Protein AF-A0A2S6NFL9-F1 (afdb_monomer_lite)

Secondary structure (DSSP, 8-state):
--TTSHHHHHHHHHHHHHHHHTTS---HHHHHHHHHHHHHHHHHHHHHHHHHTTPPPPTTHHHHHHHHHHHHHHHHHHTT----GGG--PPPHHHHHHHHHHHHT--

Sequence (107 aa):
MDKRTRTGRVYRTIKTDLIAHCGGSPSVAKRVLIENVSLLETRVHLVSERILSGEDLAAGEGEKLISWMNAILSHLRALGLEPTLKDITTPNLADIIAASARKDAAE

Structure (mmCIF, N/CA/C/O backbone):
data_AF-A0A2S6NFL9-F1
#
_entry.id   AF-A0A2S6NFL9-F1
#
loop_
_atom_site.group_PDB
_atom_site.id
_atom_site.type_symbol
_atom_site.label_atom_id
_atom_site.label_alt_id
_atom_site.label_comp_id
_atom_site.label_asym_id
_atom_site.label_entity_id
_atom_site.label_seq_id
_atom_site.pdbx_PDB_ins_code
_atom_site.Cartn_x
_atom_site.Cartn_y
_atom_site.Cartn_z
_atom_sit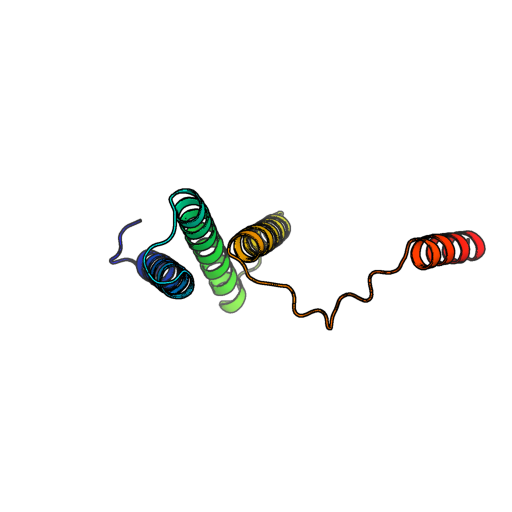e.occupancy
_atom_site.B_iso_or_equiv
_atom_site.auth_seq_id
_atom_site.auth_comp_id
_atom_site.auth_asym_id
_atom_site.auth_atom_id
_atom_site.pdbx_PDB_model_num
ATOM 1 N N . MET A 1 1 ? -4.562 3.304 14.778 1.00 58.38 1 MET A N 1
ATOM 2 C CA . MET A 1 1 ? -5.217 4.423 14.064 1.00 58.38 1 MET A CA 1
ATOM 3 C C . MET A 1 1 ? -6.640 4.565 14.574 1.00 58.38 1 MET A C 1
ATOM 5 O O . MET A 1 1 ? -7.355 3.568 14.605 1.00 58.38 1 MET A O 1
ATOM 9 N N . ASP A 1 2 ? -7.042 5.761 15.003 1.00 63.19 2 ASP A N 1
ATOM 10 C CA . ASP A 1 2 ? -8.428 6.029 15.398 1.00 63.19 2 ASP A CA 1
ATOM 11 C C . ASP A 1 2 ? -9.342 6.018 14.159 1.00 63.19 2 ASP A C 1
ATOM 13 O O . ASP A 1 2 ? -9.160 6.804 13.227 1.00 63.19 2 ASP A O 1
ATOM 17 N N . LYS A 1 3 ? -10.340 5.127 14.162 1.00 58.75 3 LYS A N 1
ATOM 18 C CA . LYS A 1 3 ? -11.301 4.896 13.068 1.00 58.75 3 LYS A CA 1
ATOM 19 C C . LYS A 1 3 ? -12.263 6.071 12.845 1.00 58.75 3 LYS A C 1
ATOM 21 O O . LYS A 1 3 ? -12.984 6.080 11.849 1.00 58.75 3 LYS A O 1
ATOM 26 N N . ARG A 1 4 ? -12.298 7.047 13.759 1.00 67.44 4 ARG A N 1
ATOM 27 C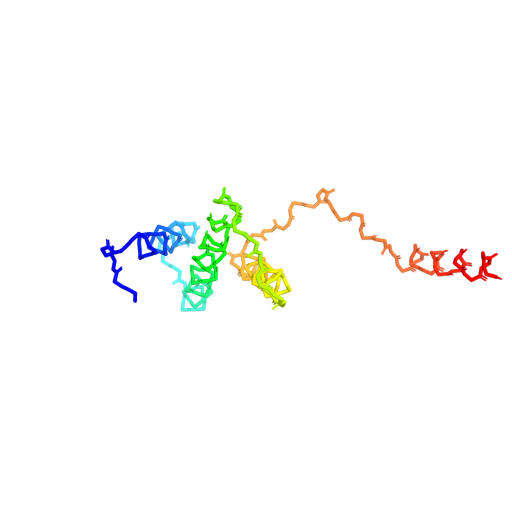 CA . ARG A 1 4 ? -13.114 8.268 13.652 1.00 67.44 4 ARG A CA 1
ATOM 28 C C . ARG A 1 4 ? -12.440 9.351 12.813 1.00 67.44 4 ARG A C 1
ATOM 30 O O . ARG A 1 4 ? -13.124 10.216 12.264 1.00 67.44 4 ARG A O 1
ATOM 37 N N . THR A 1 5 ? -11.117 9.292 12.684 1.00 82.25 5 THR A N 1
ATOM 38 C CA . THR A 1 5 ? -10.351 10.238 11.866 1.00 82.25 5 THR A CA 1
ATOM 39 C C . THR A 1 5 ? -10.517 9.925 10.380 1.00 82.25 5 THR A C 1
ATOM 41 O O . THR A 1 5 ? -10.770 8.782 9.992 1.00 82.25 5 THR A O 1
ATOM 44 N N . ARG A 1 6 ? -10.375 10.942 9.524 1.00 79.50 6 ARG A N 1
ATOM 45 C CA . ARG A 1 6 ? -10.468 10.794 8.062 1.00 79.50 6 ARG A CA 1
ATOM 46 C C . ARG A 1 6 ? -9.472 9.754 7.537 1.00 79.50 6 ARG A C 1
ATOM 48 O O . ARG A 1 6 ? -9.858 8.851 6.804 1.00 79.50 6 ARG A O 1
ATOM 55 N N . THR A 1 7 ? -8.245 9.799 8.041 1.00 85.56 7 THR A N 1
ATOM 56 C CA . THR A 1 7 ? -7.176 8.832 7.768 1.00 85.56 7 THR A CA 1
ATOM 57 C C . THR A 1 7 ? -7.536 7.415 8.225 1.00 85.56 7 THR A C 1
ATOM 59 O O . THR A 1 7 ? -7.315 6.447 7.503 1.00 85.56 7 THR A O 1
ATOM 62 N N . GLY A 1 8 ? -8.158 7.276 9.402 1.00 88.31 8 GLY A N 1
ATOM 63 C CA . GLY A 1 8 ? -8.644 5.987 9.892 1.00 88.31 8 GLY A CA 1
ATOM 64 C C . GLY A 1 8 ? -9.768 5.392 9.040 1.00 88.31 8 GLY A C 1
ATOM 65 O O . GLY A 1 8 ? -9.856 4.167 8.929 1.00 88.31 8 GLY A O 1
ATOM 66 N N . ARG A 1 9 ? -10.601 6.235 8.410 1.00 90.31 9 ARG A N 1
ATOM 67 C CA . ARG A 1 9 ? -11.615 5.790 7.442 1.00 90.31 9 ARG A CA 1
ATOM 68 C C . ARG A 1 9 ? -10.976 5.253 6.167 1.00 90.31 9 ARG A C 1
ATOM 70 O O . ARG A 1 9 ? -11.318 4.143 5.786 1.00 90.31 9 ARG A O 1
ATOM 77 N N . VAL A 1 10 ? -10.027 5.983 5.575 1.00 91.50 10 VAL A N 1
ATOM 78 C CA . VAL A 1 10 ? -9.300 5.558 4.361 1.00 91.50 10 VAL A CA 1
ATOM 79 C C . VAL A 1 10 ? -8.647 4.196 4.572 1.00 91.50 10 VAL A C 1
ATOM 81 O O . VAL A 1 10 ? -8.953 3.244 3.857 1.00 91.50 10 VAL A O 1
ATOM 84 N N . TYR A 1 11 ? -7.855 4.068 5.639 1.00 95.25 11 TYR A N 1
ATOM 85 C CA . TYR A 1 11 ? -7.224 2.806 6.014 1.00 95.25 11 TYR A CA 1
ATOM 86 C C . TYR A 1 11 ? -8.247 1.665 6.175 1.00 95.25 11 TYR A C 1
ATOM 88 O O . TYR A 1 11 ? -8.040 0.557 5.679 1.00 95.25 11 TYR A O 1
ATOM 96 N N . ARG A 1 12 ? -9.372 1.919 6.864 1.00 95.19 12 ARG A N 1
ATOM 97 C CA . ARG A 1 12 ? -10.414 0.905 7.086 1.00 95.19 12 ARG A CA 1
ATOM 98 C C . ARG A 1 12 ? -11.071 0.472 5.779 1.00 95.19 12 ARG A C 1
ATOM 100 O O . ARG A 1 12 ? -11.330 -0.721 5.631 1.00 95.19 12 ARG A O 1
ATOM 107 N N . THR A 1 13 ? -11.377 1.415 4.893 1.00 94.94 13 THR A N 1
ATOM 108 C CA . THR A 1 13 ? -11.999 1.138 3.595 1.00 94.94 13 THR A CA 1
ATOM 109 C C . THR A 1 13 ? -11.092 0.233 2.773 1.00 94.94 13 THR A C 1
ATOM 111 O O . THR A 1 13 ? -11.482 -0.896 2.499 1.00 94.94 13 THR A O 1
ATOM 114 N N . ILE A 1 14 ? -9.836 0.638 2.551 1.00 95.19 14 ILE A N 1
ATOM 115 C CA . ILE A 1 14 ? -8.854 -0.150 1.787 1.00 95.19 14 ILE A CA 1
ATOM 116 C C . ILE A 1 14 ? -8.710 -1.561 2.365 1.00 95.19 14 ILE A C 1
ATOM 118 O O . ILE A 1 14 ? -8.788 -2.555 1.645 1.00 95.19 14 ILE A O 1
ATOM 122 N N . LYS A 1 15 ? -8.564 -1.668 3.690 1.00 96.62 15 LYS A N 1
ATOM 123 C CA . LYS A 1 15 ? -8.446 -2.964 4.362 1.00 96.62 15 LYS A CA 1
ATOM 124 C C . LYS A 1 15 ? -9.672 -3.849 4.143 1.00 96.62 15 LYS A C 1
ATOM 126 O O . LYS A 1 15 ? -9.526 -5.049 3.924 1.00 96.62 15 LYS A O 1
ATOM 131 N N . THR A 1 16 ? -10.869 -3.276 4.240 1.00 96.56 16 THR A N 1
ATOM 132 C CA . THR A 1 16 ? -12.129 -4.011 4.060 1.00 96.56 16 THR A CA 1
ATOM 133 C C . THR A 1 16 ? -12.260 -4.504 2.623 1.00 96.56 16 THR A C 1
ATOM 135 O O . THR A 1 16 ? -12.565 -5.676 2.412 1.00 96.56 16 THR A O 1
ATOM 138 N N . ASP A 1 17 ? -11.941 -3.649 1.655 1.00 95.56 17 ASP A N 1
ATOM 139 C CA . ASP A 1 17 ? -12.042 -3.960 0.231 1.00 95.56 17 ASP A CA 1
ATOM 140 C C . ASP A 1 17 ? -11.046 -5.051 -0.176 1.00 95.56 17 ASP A C 1
ATOM 142 O O . ASP A 1 17 ? -11.406 -5.995 -0.877 1.00 95.56 17 ASP A O 1
ATOM 146 N N . LEU A 1 18 ? -9.815 -5.007 0.341 1.00 95.50 18 LEU A N 1
ATOM 147 C CA . LEU A 1 18 ? -8.817 -6.048 0.084 1.00 95.50 18 LEU A CA 1
ATOM 148 C C . LEU A 1 18 ? -9.171 -7.390 0.747 1.00 95.50 18 LEU A C 1
ATOM 150 O O . LEU A 1 18 ? -8.913 -8.450 0.172 1.00 95.50 18 LEU A O 1
ATOM 154 N N . ILE A 1 19 ? -9.782 -7.373 1.938 1.00 96.50 19 ILE A N 1
ATOM 155 C CA . ILE A 1 19 ? -10.316 -8.591 2.569 1.00 96.50 19 ILE A CA 1
ATOM 156 C C . ILE A 1 19 ? -11.431 -9.181 1.703 1.00 96.50 19 ILE A C 1
ATOM 158 O O . ILE A 1 19 ? -11.431 -10.390 1.466 1.00 96.50 19 ILE A O 1
ATOM 162 N N . ALA A 1 20 ? -12.350 -8.343 1.213 1.00 95.31 20 ALA A N 1
ATOM 163 C CA . ALA A 1 20 ? -13.434 -8.766 0.333 1.00 95.31 20 ALA A CA 1
ATOM 164 C C . ALA A 1 20 ? -12.895 -9.344 -0.985 1.00 95.31 20 ALA A C 1
ATOM 166 O O . ALA A 1 20 ? -13.304 -10.434 -1.380 1.00 95.31 20 ALA A O 1
ATOM 167 N N . HIS A 1 21 ? -11.908 -8.686 -1.600 1.00 91.12 21 HIS A N 1
ATOM 168 C CA . HIS A 1 21 ? -11.209 -9.177 -2.789 1.00 91.12 21 HIS A CA 1
ATOM 169 C C . HIS A 1 21 ? -10.573 -10.559 -2.564 1.00 91.12 21 HIS A C 1
ATOM 171 O O . HIS A 1 21 ? -10.646 -11.431 -3.424 1.00 91.12 21 HIS A O 1
ATOM 177 N N . CYS A 1 22 ? -10.022 -10.806 -1.373 1.00 92.44 22 CYS A N 1
ATOM 178 C CA . CYS A 1 22 ? -9.461 -12.105 -0.995 1.00 92.44 22 CYS A CA 1
ATOM 179 C C . CYS A 1 22 ? -10.513 -13.171 -0.618 1.00 92.44 22 CYS A C 1
ATOM 181 O O . CYS A 1 22 ? -10.139 -14.212 -0.073 1.00 92.44 22 CYS A O 1
ATOM 183 N N . GLY A 1 23 ? -11.806 -12.925 -0.852 1.00 92.56 23 GLY A N 1
ATOM 184 C CA . GLY A 1 23 ? -12.895 -13.855 -0.535 1.00 92.56 23 GLY A CA 1
ATOM 185 C C . GLY A 1 23 ? -13.370 -13.809 0.922 1.00 92.56 23 GLY A C 1
ATOM 186 O O . GLY A 1 23 ? -13.960 -14.768 1.409 1.00 92.56 23 GLY A O 1
ATOM 187 N N . GLY A 1 24 ? -13.081 -12.733 1.661 1.00 94.00 24 GLY A N 1
ATOM 188 C CA . GLY A 1 24 ? -13.583 -12.499 3.022 1.00 94.00 24 GLY A CA 1
ATOM 189 C C . GLY A 1 24 ? -12.842 -13.237 4.145 1.00 94.00 24 GLY A C 1
ATOM 190 O O . GLY A 1 24 ? -12.871 -12.784 5.287 1.00 94.00 24 GLY A O 1
ATOM 191 N N . SER A 1 25 ? -12.120 -14.320 3.838 1.00 94.88 25 SER A N 1
ATOM 192 C CA . SER A 1 25 ? -11.331 -15.097 4.809 1.00 94.88 25 SER A CA 1
ATOM 193 C C . SER A 1 25 ? -9.872 -15.282 4.358 1.00 94.88 25 SER A C 1
ATOM 195 O O . SER A 1 25 ? -9.434 -16.393 4.048 1.00 94.88 25 SER A O 1
ATOM 197 N N . PRO A 1 26 ? -9.078 -14.195 4.277 1.00 95.38 26 PRO A N 1
ATOM 198 C CA . PRO A 1 26 ? -7.672 -14.285 3.891 1.00 95.38 26 PRO A CA 1
ATOM 199 C C . PRO A 1 26 ? -6.864 -15.097 4.909 1.00 95.38 26 PRO A C 1
ATOM 201 O O . PRO A 1 26 ? -7.065 -14.968 6.119 1.00 95.38 26 PRO A O 1
ATOM 204 N N . SER A 1 27 ? -5.887 -15.873 4.427 1.00 96.50 27 SER A N 1
ATOM 205 C CA . SER A 1 27 ? -4.899 -16.553 5.276 1.00 96.50 27 SER A CA 1
ATOM 206 C C . SER A 1 27 ? -4.093 -15.557 6.123 1.00 96.50 27 SER A C 1
ATOM 208 O O . SER A 1 27 ? -4.086 -14.355 5.855 1.00 96.50 27 SER A O 1
ATOM 210 N N . VAL A 1 28 ? -3.373 -16.044 7.141 1.00 96.88 28 VAL A N 1
ATOM 211 C CA . VAL A 1 28 ? -2.514 -15.192 7.990 1.00 96.88 28 VAL A CA 1
ATOM 212 C C . VAL A 1 28 ? -1.535 -14.368 7.146 1.00 96.88 28 VAL A C 1
ATOM 214 O O . VAL A 1 28 ? -1.440 -13.160 7.342 1.00 96.88 28 VAL A O 1
ATOM 217 N N . ALA A 1 29 ? -0.879 -14.991 6.163 1.00 95.75 29 ALA A N 1
ATOM 218 C CA . ALA A 1 29 ? 0.048 -14.304 5.266 1.00 95.75 29 ALA A C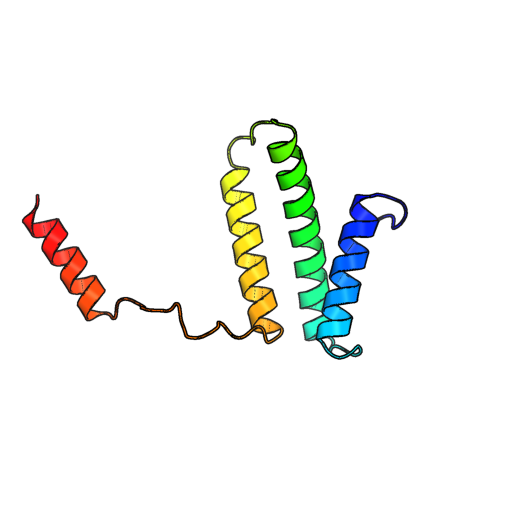A 1
ATOM 219 C C . ALA A 1 29 ? -0.649 -13.197 4.457 1.00 95.75 29 ALA A C 1
ATOM 221 O O . ALA A 1 29 ? -0.180 -12.061 4.427 1.00 95.75 29 ALA A O 1
ATOM 222 N N . LYS A 1 30 ? -1.824 -13.488 3.880 1.00 96.00 30 LYS A N 1
ATOM 223 C CA . LYS A 1 30 ? -2.614 -12.485 3.150 1.00 96.00 30 LYS A CA 1
ATOM 224 C C . LYS A 1 30 ? -3.045 -11.332 4.058 1.00 96.00 30 LYS A C 1
ATOM 226 O O . LYS A 1 30 ? -2.997 -10.186 3.637 1.00 96.00 30 LYS A O 1
ATOM 231 N N . ARG A 1 31 ? -3.395 -11.597 5.321 1.00 97.31 31 ARG A N 1
ATOM 232 C CA . ARG A 1 31 ? -3.737 -10.541 6.290 1.00 97.31 31 ARG A CA 1
ATOM 233 C C . ARG A 1 31 ? -2.575 -9.590 6.567 1.00 97.31 31 ARG A C 1
ATOM 235 O O . ARG A 1 31 ? -2.816 -8.393 6.672 1.00 97.31 31 ARG A O 1
ATOM 242 N N . VAL A 1 32 ? -1.346 -10.099 6.653 1.00 97.31 32 VAL A N 1
ATOM 243 C CA . VAL A 1 32 ? -0.146 -9.258 6.811 1.00 97.31 32 VAL A CA 1
ATOM 244 C C . VAL A 1 32 ? 0.061 -8.372 5.582 1.00 97.31 32 VAL A C 1
ATOM 246 O O . VAL A 1 32 ? 0.287 -7.174 5.722 1.00 97.31 32 VAL A O 1
ATOM 249 N N . LEU A 1 33 ? -0.084 -8.928 4.377 1.00 97.19 33 LEU A N 1
ATOM 250 C CA . LEU A 1 33 ? 0.021 -8.149 3.139 1.00 97.19 33 LEU A CA 1
ATOM 251 C C . LEU A 1 33 ? -1.056 -7.059 3.060 1.00 97.19 33 LEU A C 1
ATOM 253 O O . LEU A 1 33 ? -0.739 -5.905 2.784 1.00 97.19 33 LEU A O 1
ATOM 257 N N . ILE A 1 34 ? -2.309 -7.399 3.371 1.00 97.62 34 ILE A N 1
ATOM 258 C CA . ILE A 1 34 ? -3.429 -6.450 3.409 1.00 97.62 34 ILE A CA 1
ATOM 259 C C . ILE A 1 34 ? -3.151 -5.312 4.396 1.00 97.62 34 ILE A C 1
ATOM 261 O O . ILE A 1 34 ? -3.392 -4.149 4.075 1.00 97.62 34 ILE A O 1
ATOM 265 N N . GLU A 1 35 ? -2.640 -5.629 5.586 1.00 97.50 35 GLU A N 1
ATOM 266 C CA . GLU A 1 35 ? -2.278 -4.638 6.601 1.00 97.50 35 GLU A CA 1
ATOM 267 C C . GLU A 1 35 ? -1.234 -3.647 6.071 1.00 97.50 35 GLU A C 1
ATOM 269 O O . GLU A 1 35 ? -1.426 -2.431 6.151 1.00 97.50 35 GLU A O 1
ATOM 274 N N . ASN A 1 36 ? -0.166 -4.175 5.469 1.00 96.81 36 ASN A N 1
ATOM 275 C CA . ASN A 1 36 ? 0.928 -3.378 4.925 1.00 96.81 36 ASN A CA 1
ATOM 276 C C . ASN A 1 36 ? 0.463 -2.484 3.771 1.00 96.81 36 ASN A C 1
ATOM 278 O O . ASN A 1 36 ? 0.778 -1.294 3.763 1.00 96.81 36 ASN A O 1
ATOM 282 N N . VAL A 1 37 ? -0.314 -3.029 2.828 1.00 97.38 37 VAL A N 1
ATOM 283 C CA . VAL A 1 37 ? -0.885 -2.258 1.711 1.00 97.38 37 VAL A CA 1
ATOM 284 C C . VAL A 1 37 ? -1.785 -1.150 2.238 1.00 97.38 37 VAL A C 1
ATOM 286 O O . VAL A 1 37 ? -1.611 0.000 1.856 1.00 97.38 37 VAL A O 1
ATOM 289 N N . SER A 1 38 ? -2.686 -1.463 3.172 1.00 97.06 38 SER A N 1
ATOM 290 C CA . SER A 1 38 ? -3.623 -0.479 3.731 1.00 97.06 38 SER A CA 1
ATOM 291 C C . SER A 1 38 ? -2.894 0.681 4.411 1.00 97.06 38 SER A C 1
ATOM 293 O O . SER A 1 38 ? -3.296 1.838 4.275 1.00 97.06 38 SER A O 1
ATOM 295 N N . LEU A 1 39 ? -1.803 0.397 5.131 1.00 96.12 39 LEU A N 1
ATOM 296 C CA . LEU A 1 39 ? -0.990 1.426 5.777 1.00 96.12 39 LEU A CA 1
ATOM 297 C C . LEU A 1 39 ? -0.229 2.288 4.761 1.00 96.12 39 LEU A C 1
ATOM 299 O O . LEU A 1 39 ? -0.188 3.509 4.915 1.00 96.12 39 LEU A O 1
ATOM 303 N N . LEU A 1 40 ? 0.381 1.669 3.747 1.00 96.81 40 LEU A N 1
ATOM 304 C CA . LEU A 1 40 ? 1.138 2.378 2.714 1.00 96.81 40 LEU A CA 1
ATOM 305 C C . LEU A 1 40 ? 0.224 3.252 1.853 1.00 96.81 40 LEU A C 1
ATOM 307 O O . LEU A 1 40 ? 0.510 4.434 1.699 1.00 96.81 40 LEU A O 1
ATOM 311 N N . GLU A 1 41 ? -0.904 2.721 1.387 1.00 96.38 41 GLU A N 1
ATOM 312 C CA . GLU A 1 41 ? -1.892 3.477 0.608 1.00 96.38 41 GLU A CA 1
ATOM 313 C C . GLU A 1 41 ? -2.449 4.664 1.390 1.00 96.38 41 GLU A C 1
ATOM 315 O O . GLU A 1 41 ? -2.596 5.763 0.867 1.00 96.38 41 GLU A O 1
ATOM 320 N N . THR A 1 42 ? -2.670 4.498 2.695 1.00 95.38 42 THR A N 1
ATOM 321 C CA . THR A 1 42 ? -3.094 5.623 3.534 1.00 95.38 42 THR A CA 1
ATOM 322 C C . THR A 1 42 ? -2.042 6.735 3.576 1.00 95.38 42 THR A C 1
ATOM 324 O O . THR A 1 42 ? -2.400 7.909 3.601 1.00 95.38 42 THR A O 1
ATOM 327 N N . ARG A 1 43 ? -0.744 6.401 3.569 1.00 94.56 43 ARG A N 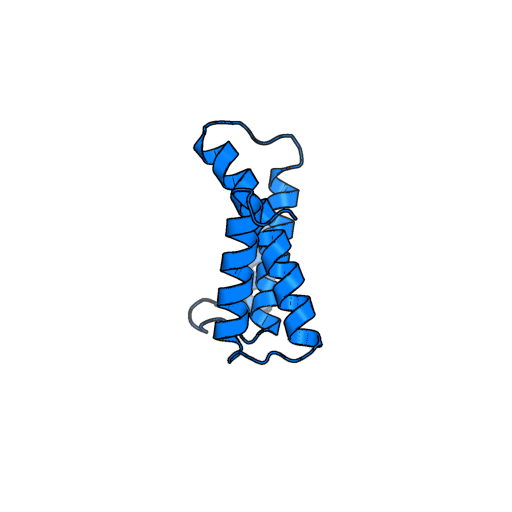1
ATOM 328 C CA . ARG A 1 43 ? 0.332 7.405 3.496 1.00 94.56 43 ARG A CA 1
ATOM 329 C C . ARG A 1 43 ? 0.389 8.070 2.126 1.00 94.56 43 ARG A C 1
ATOM 331 O O . ARG A 1 43 ? 0.495 9.290 2.078 1.00 94.56 43 ARG A O 1
ATOM 338 N N . VAL A 1 44 ? 0.284 7.288 1.050 1.00 95.62 44 VAL A N 1
ATOM 339 C CA . VAL A 1 44 ? 0.210 7.801 -0.327 1.00 95.62 44 VAL A CA 1
ATOM 340 C C . VAL A 1 44 ? -0.936 8.799 -0.439 1.00 95.62 44 VAL A C 1
ATOM 342 O O . VAL A 1 44 ? -0.706 9.929 -0.845 1.00 95.62 44 VAL A O 1
ATOM 345 N N . HIS A 1 45 ? -2.128 8.435 0.037 1.00 93.81 45 HIS A N 1
ATOM 346 C CA . HIS A 1 45 ? -3.303 9.300 0.026 1.00 93.81 45 HIS A CA 1
ATOM 347 C C . HIS A 1 45 ? -3.059 10.649 0.718 1.00 93.81 45 HIS A C 1
ATOM 349 O O . HIS A 1 45 ? -3.391 11.687 0.157 1.00 93.81 45 HIS A O 1
ATOM 355 N N . LEU A 1 46 ? -2.429 10.659 1.897 1.00 92.31 46 LEU A N 1
ATOM 356 C CA . LEU A 1 46 ? -2.112 11.907 2.605 1.00 92.31 46 LEU A CA 1
ATOM 357 C C . LEU A 1 46 ? -1.119 12.790 1.838 1.00 92.31 46 LEU A C 1
ATOM 359 O O . LEU A 1 46 ? -1.264 14.009 1.830 1.00 92.31 4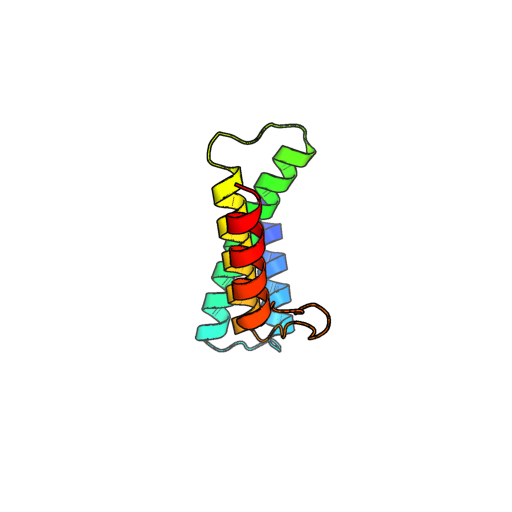6 LEU A O 1
ATOM 363 N N . VAL A 1 47 ? -0.112 12.188 1.201 1.00 94.12 47 VAL A N 1
ATOM 364 C CA . VAL A 1 47 ? 0.850 12.931 0.374 1.00 94.12 47 VAL A CA 1
ATOM 365 C C . VAL A 1 47 ? 0.165 13.470 -0.881 1.00 94.12 47 VAL A C 1
ATOM 367 O O . VAL A 1 47 ? 0.332 14.639 -1.212 1.00 94.12 47 VAL A O 1
ATOM 370 N N . SER A 1 48 ? -0.661 12.659 -1.543 1.00 92.25 48 SER A N 1
ATOM 371 C CA . SER A 1 48 ? -1.436 13.078 -2.712 1.00 92.25 48 SER A CA 1
ATOM 372 C C . SER A 1 48 ? -2.349 14.260 -2.403 1.00 92.25 48 SER A C 1
ATOM 374 O O . SER A 1 48 ? -2.470 15.159 -3.224 1.00 92.25 48 SER A O 1
ATOM 376 N N . GLU A 1 49 ? -2.961 14.303 -1.222 1.00 93.00 49 GLU A N 1
ATOM 377 C CA . GLU A 1 49 ? -3.801 15.434 -0.817 1.00 93.00 49 GLU A CA 1
ATOM 378 C C . GLU A 1 49 ? -3.034 16.734 -0.671 1.00 93.00 49 GLU A C 1
ATOM 380 O O . GLU A 1 49 ? -3.519 17.763 -1.129 1.00 93.00 49 GLU A O 1
ATOM 385 N N . ARG A 1 50 ? -1.835 16.674 -0.089 1.00 93.88 50 ARG A N 1
ATOM 386 C CA . ARG A 1 50 ? -0.949 17.835 0.024 1.00 93.88 50 ARG A CA 1
ATOM 387 C C . ARG A 1 50 ? -0.522 18.344 -1.352 1.00 93.88 50 ARG A C 1
ATOM 389 O O . ARG A 1 50 ? -0.619 19.536 -1.627 1.00 93.88 50 ARG A O 1
ATOM 396 N N . ILE A 1 51 ? -0.144 17.433 -2.253 1.00 93.94 51 ILE A N 1
ATOM 397 C CA . ILE A 1 51 ? 0.182 17.782 -3.645 1.00 93.94 51 ILE A CA 1
ATOM 398 C C . ILE A 1 51 ? -1.021 18.458 -4.321 1.00 93.94 51 ILE A C 1
ATOM 400 O O . ILE A 1 51 ? -0.880 19.496 -4.961 1.00 93.94 51 ILE A O 1
ATOM 404 N N . LEU A 1 52 ? -2.224 17.897 -4.161 1.00 94.25 52 LEU A N 1
ATOM 405 C CA . LEU A 1 52 ? -3.451 18.437 -4.754 1.00 94.25 52 LEU A CA 1
ATOM 406 C C . LEU A 1 52 ? -3.878 19.779 -4.142 1.00 94.25 52 LEU A C 1
ATOM 408 O O . LEU A 1 52 ? -4.528 20.566 -4.828 1.00 94.25 52 LEU A O 1
ATOM 412 N N . SER A 1 53 ? -3.514 20.066 -2.889 1.00 95.62 53 SER A N 1
ATOM 413 C CA . SER A 1 53 ? -3.706 21.386 -2.280 1.00 95.62 53 SER A CA 1
ATOM 414 C C . SER A 1 53 ? -2.647 22.412 -2.696 1.00 95.62 53 SER A C 1
ATOM 416 O O . SER A 1 53 ? -2.707 23.551 -2.239 1.00 95.62 53 SER A O 1
ATOM 418 N N . GLY A 1 54 ? -1.701 22.034 -3.564 1.00 94.12 54 GLY A N 1
ATOM 419 C CA . GLY A 1 54 ? -0.636 22.906 -4.055 1.00 94.12 54 GLY A CA 1
ATOM 420 C C . GLY A 1 54 ? 0.552 23.034 -3.102 1.00 94.12 54 GLY A C 1
ATOM 421 O O . GLY A 1 54 ? 1.336 23.966 -3.249 1.00 94.12 54 GLY A O 1
ATOM 422 N N . GLU A 1 55 ? 0.685 22.139 -2.117 1.00 94.69 55 GLU A N 1
ATOM 423 C CA . GLU A 1 55 ? 1.898 22.071 -1.304 1.00 94.69 55 GLU A CA 1
ATOM 424 C C . GLU A 1 55 ? 3.012 21.357 -2.073 1.00 94.69 55 GLU A C 1
ATOM 426 O O . GLU A 1 55 ? 2.820 20.257 -2.599 1.00 94.69 55 GLU A O 1
ATOM 431 N N . ASP A 1 56 ? 4.203 21.953 -2.065 1.00 93.06 56 ASP A N 1
ATOM 432 C CA . ASP A 1 56 ? 5.400 21.304 -2.582 1.00 93.06 56 ASP A CA 1
ATOM 433 C C . ASP A 1 56 ? 5.835 20.140 -1.682 1.00 93.06 56 ASP A C 1
ATOM 435 O O . ASP A 1 56 ? 5.722 20.167 -0.449 1.00 93.06 56 ASP A O 1
ATOM 439 N N . LEU A 1 57 ? 6.382 19.106 -2.318 1.00 92.50 57 LEU A N 1
ATOM 440 C CA . LEU A 1 57 ? 6.998 17.991 -1.613 1.00 92.50 57 LEU A CA 1
ATOM 441 C C . LEU A 1 57 ? 8.315 18.422 -0.972 1.00 92.50 57 LEU A C 1
ATOM 443 O O . LEU A 1 57 ? 9.126 19.129 -1.574 1.00 92.50 57 LEU A O 1
ATOM 447 N N . ALA A 1 58 ? 8.566 17.931 0.240 1.00 91.19 58 ALA A N 1
ATOM 448 C CA . ALA A 1 58 ? 9.865 18.117 0.866 1.00 91.19 58 ALA A CA 1
ATOM 449 C C . ALA A 1 58 ? 10.954 17.330 0.112 1.00 91.19 58 ALA A C 1
ATOM 451 O O . ALA A 1 58 ? 10.690 16.319 -0.547 1.00 91.19 58 ALA A O 1
ATOM 452 N N . ALA A 1 59 ? 12.211 17.750 0.263 1.00 91.38 59 ALA A N 1
ATOM 453 C CA . ALA A 1 59 ? 13.348 17.014 -0.287 1.00 91.38 59 ALA A CA 1
ATOM 454 C C . ALA A 1 59 ? 13.351 15.552 0.207 1.00 91.38 59 ALA A C 1
ATOM 456 O O . ALA A 1 59 ? 13.216 15.284 1.405 1.00 91.38 59 ALA A O 1
ATOM 457 N N . GLY A 1 60 ? 13.496 14.592 -0.710 1.00 89.44 60 GLY A N 1
ATOM 458 C CA . GLY A 1 60 ? 13.474 13.166 -0.376 1.00 89.44 60 GLY A CA 1
ATOM 459 C C . GLY A 1 60 ? 12.072 12.560 -0.214 1.00 89.44 60 GLY A C 1
ATOM 460 O O . GLY A 1 60 ? 11.949 11.366 0.069 1.00 89.44 60 GLY A O 1
ATOM 461 N N . GLU A 1 61 ? 11.000 13.357 -0.289 1.00 91.56 61 GLU A N 1
ATOM 462 C CA . GLU A 1 61 ? 9.625 12.869 -0.128 1.00 91.56 61 GLU A CA 1
ATOM 463 C C . GLU A 1 61 ? 9.112 12.179 -1.398 1.00 91.56 61 GLU A C 1
ATOM 465 O O . GLU A 1 61 ? 8.431 11.156 -1.301 1.00 91.56 61 GLU A O 1
ATOM 470 N N . GLY A 1 62 ? 9.516 12.658 -2.579 1.00 92.50 62 GLY A N 1
ATOM 471 C CA . GLY A 1 62 ? 9.193 12.025 -3.860 1.00 92.50 62 GLY A CA 1
ATOM 472 C C . GLY A 1 62 ? 9.757 10.605 -3.973 1.00 92.50 62 GLY A C 1
ATOM 473 O O . GLY A 1 62 ? 9.044 9.673 -4.338 1.00 92.50 62 GLY A O 1
ATOM 474 N N . GLU A 1 63 ? 11.008 10.395 -3.568 1.00 93.56 63 GLU A N 1
ATOM 475 C CA . GLU A 1 63 ? 11.659 9.082 -3.575 1.00 93.56 63 GLU A CA 1
ATOM 476 C C . GLU A 1 63 ? 10.984 8.112 -2.598 1.00 93.56 63 GLU A C 1
ATOM 478 O O . GLU A 1 63 ? 10.799 6.931 -2.907 1.00 93.56 63 GLU A O 1
ATOM 483 N N . LYS A 1 64 ? 10.561 8.607 -1.425 1.00 94.56 64 LYS A N 1
ATOM 484 C CA . LYS A 1 64 ? 9.781 7.817 -0.459 1.00 94.56 64 LYS A CA 1
ATOM 485 C C . LYS A 1 64 ? 8.426 7.423 -1.033 1.00 94.56 64 LYS A C 1
ATOM 487 O O . LYS A 1 64 ? 8.042 6.262 -0.901 1.00 94.56 64 LYS A O 1
ATOM 492 N N . LEU A 1 65 ? 7.734 8.356 -1.686 1.00 95.19 65 LEU A N 1
ATOM 493 C CA . LEU A 1 65 ? 6.448 8.104 -2.328 1.00 95.19 65 LEU A CA 1
ATOM 494 C C . LEU A 1 65 ? 6.570 7.000 -3.387 1.00 95.19 65 LEU A C 1
ATOM 496 O O . LEU A 1 65 ? 5.833 6.016 -3.334 1.00 95.19 65 LEU A O 1
ATOM 500 N N . ILE A 1 66 ? 7.560 7.109 -4.277 1.00 95.25 66 ILE A N 1
ATOM 501 C CA . ILE A 1 66 ? 7.854 6.098 -5.304 1.00 95.25 66 ILE A CA 1
ATOM 502 C C . ILE A 1 66 ? 8.158 4.739 -4.660 1.00 95.25 66 ILE A C 1
ATOM 504 O O . ILE A 1 66 ? 7.625 3.710 -5.079 1.00 95.25 66 ILE A O 1
ATOM 508 N N . SER A 1 67 ? 8.979 4.719 -3.607 1.00 96.50 67 SER A N 1
ATOM 509 C CA . SER A 1 67 ? 9.312 3.494 -2.875 1.00 96.50 67 SER A CA 1
ATOM 510 C C . SER A 1 67 ? 8.074 2.818 -2.271 1.00 96.50 67 SER A C 1
ATOM 512 O O . SER A 1 67 ? 7.899 1.603 -2.400 1.00 96.50 67 SER A O 1
ATOM 514 N N . TRP A 1 68 ? 7.159 3.589 -1.676 1.00 96.94 68 TRP A N 1
ATOM 515 C CA . TRP A 1 68 ? 5.905 3.059 -1.136 1.00 96.94 68 TRP A CA 1
ATOM 516 C C . TRP A 1 68 ? 4.986 2.506 -2.222 1.00 96.94 68 TRP A C 1
ATOM 518 O O . TRP A 1 68 ? 4.461 1.406 -2.052 1.00 96.94 68 TRP A O 1
ATOM 528 N N . MET A 1 69 ? 4.833 3.214 -3.343 1.00 96.00 69 MET A N 1
ATOM 529 C CA . MET A 1 69 ? 4.037 2.748 -4.484 1.00 96.00 69 MET A CA 1
ATOM 530 C C . MET A 1 69 ? 4.583 1.429 -5.050 1.00 96.00 69 MET A C 1
ATOM 532 O O . MET A 1 69 ? 3.824 0.490 -5.294 1.00 96.00 69 MET A O 1
ATOM 536 N N . ASN A 1 70 ? 5.905 1.300 -5.165 1.00 95.19 70 ASN A N 1
ATOM 537 C CA . ASN A 1 70 ? 6.542 0.056 -5.602 1.00 95.19 70 ASN A CA 1
ATOM 538 C C . ASN A 1 70 ? 6.318 -1.096 -4.609 1.00 95.19 70 ASN A C 1
ATOM 540 O O . ASN A 1 70 ? 6.027 -2.225 -5.015 1.00 95.19 70 ASN A O 1
ATOM 544 N N . ALA A 1 71 ? 6.405 -0.824 -3.303 1.00 95.31 71 ALA A N 1
ATOM 545 C CA . ALA A 1 71 ? 6.107 -1.818 -2.274 1.00 95.31 71 ALA A CA 1
ATOM 546 C C . ALA A 1 71 ? 4.637 -2.272 -2.324 1.00 95.31 71 ALA A C 1
ATOM 548 O O . ALA A 1 71 ? 4.360 -3.465 -2.199 1.00 95.31 71 ALA A O 1
ATOM 549 N N . ILE A 1 72 ? 3.698 -1.349 -2.560 1.00 96.19 72 ILE A N 1
ATOM 550 C CA . ILE A 1 72 ? 2.276 -1.667 -2.751 1.00 96.19 72 ILE A CA 1
ATOM 551 C C . ILE A 1 72 ? 2.094 -2.623 -3.933 1.00 96.19 72 ILE A C 1
ATOM 553 O O . ILE A 1 72 ? 1.481 -3.675 -3.759 1.00 96.19 72 ILE A O 1
ATOM 557 N N . LEU A 1 73 ? 2.675 -2.321 -5.098 1.00 93.19 73 LEU A N 1
ATOM 558 C CA . LEU A 1 73 ? 2.590 -3.189 -6.279 1.00 93.19 73 LEU A CA 1
ATOM 559 C C . LEU A 1 73 ? 3.103 -4.607 -5.996 1.00 93.19 73 LEU A C 1
ATOM 561 O O . LEU A 1 73 ? 2.472 -5.584 -6.399 1.00 93.19 73 LEU A O 1
ATOM 565 N N . SER A 1 74 ? 4.219 -4.730 -5.274 1.00 93.06 74 SER A N 1
ATOM 566 C CA . SER A 1 74 ? 4.774 -6.028 -4.872 1.00 93.06 74 SER A CA 1
ATOM 567 C C . SER A 1 74 ? 3.798 -6.825 -3.995 1.00 93.06 74 SER A C 1
ATOM 569 O O . SER A 1 74 ? 3.520 -7.995 -4.264 1.00 93.06 74 SER A O 1
ATOM 571 N N . HIS A 1 75 ? 3.204 -6.182 -2.986 1.00 95.00 75 HIS A N 1
ATOM 572 C CA . HIS A 1 75 ? 2.226 -6.830 -2.114 1.00 95.00 75 HIS A CA 1
ATOM 573 C C . HIS A 1 75 ? 0.929 -7.200 -2.846 1.00 95.00 75 HIS A C 1
ATOM 575 O O . HIS A 1 75 ? 0.382 -8.271 -2.594 1.00 95.00 75 HIS A O 1
ATOM 581 N N . LEU A 1 76 ? 0.439 -6.348 -3.753 1.00 93.19 76 LEU A N 1
ATOM 582 C CA . LEU A 1 76 ? -0.758 -6.632 -4.549 1.00 93.19 76 LEU A CA 1
ATOM 583 C C . LEU A 1 76 ? -0.538 -7.837 -5.470 1.00 93.19 76 LEU A C 1
ATOM 585 O O . LEU A 1 76 ? -1.381 -8.731 -5.508 1.00 93.19 76 LEU A O 1
ATOM 589 N N . ARG A 1 77 ? 0.624 -7.938 -6.125 1.00 91.94 77 ARG A N 1
ATOM 590 C CA . ARG A 1 77 ? 0.998 -9.138 -6.894 1.00 91.94 77 ARG A CA 1
ATOM 591 C C . ARG A 1 77 ? 1.012 -10.388 -6.019 1.00 91.94 77 ARG A C 1
ATOM 593 O O . ARG A 1 77 ? 0.429 -11.400 -6.387 1.00 91.94 77 ARG A O 1
ATOM 600 N N . ALA A 1 78 ? 1.584 -10.303 -4.817 1.00 91.38 78 ALA A N 1
ATOM 601 C CA . ALA A 1 78 ? 1.574 -11.409 -3.858 1.00 91.38 78 ALA A CA 1
ATOM 602 C C . ALA A 1 78 ? 0.160 -11.780 -3.352 1.00 91.38 78 ALA A C 1
ATOM 604 O O . ALA A 1 78 ? -0.056 -12.903 -2.892 1.00 91.38 78 ALA A O 1
ATOM 605 N N . LEU A 1 79 ? -0.814 -10.867 -3.443 1.00 91.38 79 LEU A N 1
ATOM 606 C CA . LEU A 1 79 ? -2.230 -11.144 -3.175 1.00 91.38 79 LEU A CA 1
ATOM 607 C C . LEU A 1 79 ? -2.960 -11.801 -4.359 1.00 91.38 79 LEU A C 1
ATOM 609 O O . LEU A 1 79 ? -4.084 -12.267 -4.171 1.00 91.38 79 LEU A O 1
ATOM 613 N N . GLY A 1 80 ? -2.312 -11.907 -5.522 1.00 87.00 80 GLY A N 1
ATOM 614 C CA . GLY A 1 80 ? -2.861 -12.517 -6.733 1.00 87.00 80 GLY A CA 1
ATOM 615 C C . GLY A 1 80 ? -3.301 -11.514 -7.798 1.00 87.00 80 GLY A C 1
ATOM 616 O O . GLY A 1 80 ? -4.037 -11.897 -8.705 1.00 87.00 80 GLY A O 1
ATOM 617 N N . LEU A 1 81 ? -2.884 -10.240 -7.711 1.00 84.50 81 LEU A N 1
ATOM 618 C CA . LEU A 1 81 ? -3.027 -9.321 -8.841 1.00 84.50 81 LEU A CA 1
ATOM 619 C C . LEU A 1 81 ? -2.034 -9.732 -9.933 1.00 84.50 81 LEU A C 1
ATOM 621 O O . LEU A 1 81 ? -0.849 -9.392 -9.885 1.00 84.50 81 LEU A O 1
ATOM 625 N N . GLU A 1 82 ? -2.527 -10.479 -10.912 1.00 75.75 82 GLU A N 1
ATOM 626 C CA . GLU A 1 82 ? -1.744 -10.827 -12.089 1.00 75.75 82 GLU A CA 1
ATOM 627 C C . GLU A 1 82 ? -1.524 -9.575 -12.950 1.00 75.75 82 GLU A C 1
ATOM 629 O O . GLU A 1 82 ? -2.482 -8.842 -13.228 1.00 75.75 82 GLU A O 1
ATOM 634 N N . PRO A 1 83 ? -0.287 -9.299 -13.398 1.00 66.12 83 PRO A N 1
ATOM 635 C CA . PRO A 1 83 ? -0.078 -8.290 -14.419 1.00 66.12 83 PRO A CA 1
ATOM 636 C C . PRO A 1 83 ? -0.855 -8.713 -15.668 1.00 66.12 83 PRO A C 1
ATOM 638 O O . PRO A 1 83 ? -0.657 -9.806 -16.200 1.00 66.12 83 PRO A O 1
ATOM 641 N N . THR A 1 84 ? -1.741 -7.851 -16.166 1.00 61.75 84 THR A N 1
ATOM 642 C CA . THR A 1 84 ? -2.313 -8.046 -17.496 1.00 61.75 84 THR A CA 1
ATOM 643 C C . THR A 1 84 ? -1.157 -8.056 -18.488 1.00 61.75 84 THR A C 1
ATOM 645 O O . THR A 1 84 ? -0.513 -7.031 -18.697 1.00 61.75 84 THR A O 1
ATOM 648 N N . LEU A 1 85 ? -0.892 -9.223 -19.080 1.00 56.88 85 LEU A N 1
ATOM 649 C CA . LEU A 1 85 ? 0.234 -9.549 -19.973 1.00 56.88 85 LEU A CA 1
ATOM 650 C C . LEU A 1 85 ? 0.402 -8.630 -21.204 1.00 56.88 85 LEU A C 1
ATOM 652 O O . LEU A 1 85 ? 1.274 -8.875 -22.030 1.00 56.88 85 LEU A O 1
ATOM 656 N N . LYS A 1 86 ? -0.413 -7.581 -21.354 1.00 53.91 86 LYS A N 1
ATOM 657 C CA . LYS A 1 86 ? -0.356 -6.649 -22.482 1.00 53.91 86 LYS A CA 1
ATOM 658 C C . LYS A 1 86 ? 0.827 -5.679 -22.450 1.00 53.91 86 LYS A C 1
ATOM 660 O O . LYS A 1 86 ? 1.218 -5.244 -23.523 1.00 53.91 86 LYS A O 1
ATOM 665 N N . ASP A 1 87 ? 1.432 -5.409 -21.292 1.00 51.47 87 ASP A N 1
ATOM 666 C CA . ASP A 1 87 ? 2.381 -4.286 -21.162 1.00 51.47 87 ASP A CA 1
ATOM 667 C C . ASP A 1 87 ? 3.823 -4.676 -20.817 1.00 51.47 87 ASP A C 1
ATOM 669 O O . ASP A 1 87 ? 4.613 -3.828 -20.408 1.00 51.47 87 ASP A O 1
ATOM 673 N N . ILE A 1 88 ? 4.215 -5.938 -21.009 1.00 57.56 88 ILE A N 1
ATOM 674 C CA . ILE A 1 88 ? 5.625 -6.318 -20.879 1.00 57.56 88 ILE A CA 1
ATOM 675 C C . ILE A 1 88 ? 6.197 -6.683 -22.249 1.00 57.56 88 ILE A C 1
ATOM 677 O O . ILE A 1 88 ? 6.562 -7.826 -22.514 1.00 57.56 88 ILE A O 1
ATOM 681 N N . THR A 1 89 ? 6.385 -5.677 -23.107 1.00 59.41 89 THR A N 1
ATOM 682 C CA . THR A 1 89 ? 7.588 -5.653 -23.953 1.00 59.41 89 THR A CA 1
ATOM 683 C C . THR A 1 89 ? 8.784 -5.501 -23.021 1.00 59.41 89 THR A C 1
ATOM 685 O O . THR A 1 89 ? 9.353 -4.420 -22.890 1.00 59.41 89 THR A O 1
ATOM 688 N N . THR A 1 90 ? 9.126 -6.569 -22.295 1.00 60.84 90 THR A N 1
ATOM 689 C CA . THR A 1 90 ? 10.433 -6.646 -21.646 1.00 60.84 90 THR A CA 1
ATOM 690 C C . THR A 1 90 ? 11.416 -6.573 -22.800 1.00 60.84 90 THR A C 1
ATOM 692 O O . THR A 1 90 ? 11.333 -7.449 -23.668 1.00 60.84 90 THR A O 1
ATOM 695 N N . PRO A 1 91 ? 12.306 -5.569 -22.860 1.00 64.81 91 PRO A N 1
ATOM 696 C CA . PRO A 1 91 ? 13.428 -5.649 -23.770 1.00 64.81 91 PRO A CA 1
ATOM 697 C C . PRO A 1 91 ? 14.127 -6.951 -23.411 1.00 64.81 91 PRO A C 1
ATOM 699 O O . PRO A 1 91 ? 14.511 -7.164 -22.254 1.00 64.81 91 PRO A O 1
ATOM 702 N N . ASN A 1 92 ? 14.188 -7.876 -24.359 1.00 76.00 92 ASN A N 1
ATOM 703 C CA . ASN A 1 92 ? 14.936 -9.090 -24.112 1.00 76.00 92 ASN A CA 1
ATOM 704 C C . ASN A 1 92 ? 16.419 -8.698 -23.963 1.00 76.00 92 ASN A C 1
ATOM 706 O O . ASN A 1 92 ? 16.831 -7.575 -24.267 1.00 76.00 92 ASN A O 1
ATOM 710 N N . LEU A 1 93 ? 17.250 -9.618 -23.481 1.00 76.94 93 LEU A N 1
ATOM 711 C CA . LEU A 1 93 ? 18.670 -9.330 -23.282 1.00 76.94 93 LEU A CA 1
ATOM 712 C C . LEU A 1 93 ? 19.352 -8.802 -24.563 1.00 76.94 93 LEU A C 1
ATOM 714 O O . LEU A 1 93 ? 20.238 -7.957 -24.471 1.00 76.94 93 LEU A O 1
ATOM 718 N N . ALA A 1 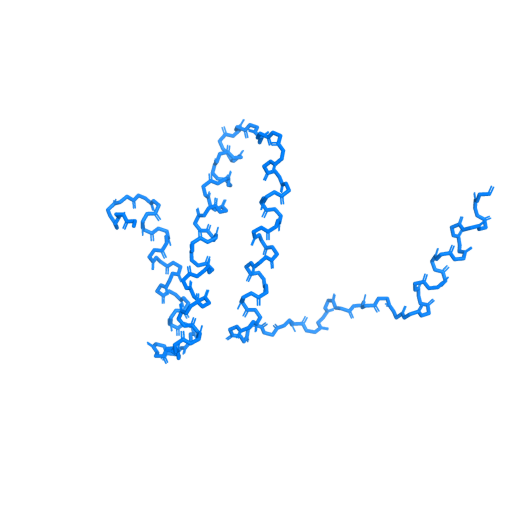94 ? 18.909 -9.231 -25.748 1.00 79.81 94 ALA A N 1
ATOM 719 C CA . ALA A 1 94 ? 19.419 -8.721 -27.017 1.00 79.81 94 ALA A CA 1
ATOM 720 C C . ALA A 1 94 ? 19.037 -7.250 -27.254 1.00 79.81 94 ALA A C 1
ATOM 722 O O . ALA A 1 94 ? 19.868 -6.486 -27.739 1.00 79.81 94 ALA A O 1
ATOM 723 N N . ASP A 1 95 ? 17.841 -6.820 -26.852 1.00 80.56 95 ASP A N 1
ATOM 724 C CA . ASP A 1 95 ? 17.415 -5.419 -26.945 1.00 80.56 95 ASP A CA 1
ATOM 725 C C . ASP A 1 95 ? 18.243 -4.515 -26.021 1.00 80.56 95 ASP A C 1
ATOM 727 O O . ASP A 1 95 ? 18.601 -3.395 -26.398 1.00 80.56 95 ASP A O 1
ATOM 731 N N . ILE A 1 96 ? 18.600 -5.022 -24.834 1.00 83.88 96 ILE A N 1
ATOM 732 C CA . ILE A 1 96 ? 19.453 -4.327 -23.859 1.00 83.88 96 ILE A CA 1
ATOM 733 C C . ILE A 1 96 ? 20.889 -4.208 -24.387 1.00 83.88 96 ILE A C 1
ATOM 735 O O . ILE A 1 96 ? 21.458 -3.118 -24.365 1.00 83.88 96 ILE A O 1
ATOM 739 N N . ILE A 1 97 ? 21.451 -5.298 -24.921 1.00 90.25 97 ILE A N 1
ATOM 740 C CA . ILE A 1 97 ? 22.795 -5.312 -25.526 1.00 90.25 97 ILE A CA 1
ATOM 741 C C . ILE A 1 97 ? 22.856 -4.382 -26.748 1.00 90.25 97 ILE A C 1
ATOM 743 O O . ILE A 1 97 ? 23.818 -3.638 -26.934 1.00 90.25 97 ILE A O 1
ATOM 747 N N . ALA A 1 98 ? 21.816 -4.376 -27.582 1.00 84.06 98 ALA A N 1
ATOM 748 C CA . ALA A 1 98 ? 21.754 -3.489 -28.736 1.00 84.06 98 ALA A CA 1
ATOM 749 C C . ALA A 1 98 ? 21.629 -2.013 -28.321 1.00 84.06 98 ALA A C 1
ATOM 751 O O . ALA A 1 98 ? 22.150 -1.131 -29.003 1.00 84.06 98 ALA A O 1
ATOM 752 N N . ALA A 1 99 ? 20.943 -1.723 -27.212 1.00 81.44 99 ALA A N 1
ATOM 753 C CA . ALA A 1 99 ? 20.822 -0.368 -26.686 1.00 81.44 99 ALA A CA 1
ATOM 754 C C . ALA A 1 99 ? 22.141 0.161 -26.107 1.00 81.44 99 ALA A C 1
ATOM 756 O O . ALA A 1 99 ? 22.458 1.324 -26.351 1.00 81.44 99 ALA A O 1
ATOM 757 N N . SER A 1 100 ? 22.925 -0.672 -25.412 1.00 81.69 100 SER A N 1
ATOM 758 C CA . SER A 1 100 ? 24.251 -0.268 -24.927 1.00 81.69 100 SER A CA 1
ATOM 759 C C . SER A 1 100 ? 25.219 -0.017 -26.085 1.00 81.69 100 SER A C 1
ATOM 761 O O . SER A 1 100 ? 25.834 1.040 -26.135 1.00 81.69 100 SER A O 1
ATOM 763 N N . ALA A 1 101 ? 25.249 -0.898 -27.090 1.00 80.62 101 ALA A N 1
ATOM 764 C CA . ALA A 1 101 ? 26.127 -0.737 -28.252 1.00 80.62 101 ALA A CA 1
ATOM 765 C C . ALA A 1 101 ? 25.838 0.541 -29.068 1.00 80.62 101 ALA A C 1
ATOM 767 O O . ALA A 1 101 ? 26.754 1.174 -29.586 1.00 80.62 101 ALA A O 1
ATOM 768 N N . ARG A 1 102 ? 24.564 0.948 -29.178 1.00 82.88 102 ARG A N 1
ATOM 769 C CA . ARG A 1 102 ? 24.178 2.212 -29.837 1.00 82.88 102 ARG A CA 1
ATOM 770 C C . ARG A 1 102 ? 24.621 3.450 -29.061 1.00 82.88 102 ARG A C 1
ATOM 772 O O . ARG A 1 102 ? 24.845 4.484 -29.678 1.00 82.88 102 ARG A O 1
ATOM 779 N N . LYS A 1 103 ? 24.697 3.353 -27.734 1.00 78.75 103 LYS A N 1
ATOM 780 C CA . LYS A 1 103 ? 25.146 4.444 -26.868 1.00 78.75 103 LYS A CA 1
ATOM 781 C C . LYS A 1 103 ? 26.659 4.639 -26.986 1.00 78.75 103 LYS A C 1
ATOM 783 O O . LYS A 1 103 ? 27.093 5.769 -27.154 1.00 78.75 103 LYS A O 1
ATOM 788 N N . ASP A 1 104 ? 27.411 3.542 -27.006 1.00 72.50 104 ASP A N 1
ATOM 789 C CA . ASP A 1 104 ? 28.876 3.558 -27.123 1.00 72.50 104 ASP A CA 1
ATOM 790 C C . ASP A 1 104 ? 29.361 4.043 -28.502 1.00 72.50 104 ASP A C 1
ATOM 792 O O . ASP A 1 104 ? 30.463 4.556 -28.626 1.00 72.50 104 ASP A O 1
ATOM 796 N N . ALA A 1 105 ? 28.546 3.887 -29.551 1.00 68.50 105 ALA A N 1
ATOM 797 C CA . ALA A 1 105 ? 28.856 4.367 -30.903 1.00 68.50 105 ALA A CA 1
ATOM 798 C C . ALA A 1 105 ? 28.490 5.846 -31.146 1.00 68.50 105 ALA A C 1
ATOM 800 O O . ALA A 1 105 ? 28.760 6.370 -32.227 1.00 68.50 105 ALA A O 1
ATOM 801 N N . ALA A 1 106 ? 27.810 6.487 -30.191 1.00 66.50 106 ALA A N 1
ATOM 802 C CA . ALA A 1 106 ? 27.385 7.885 -30.267 1.00 66.50 106 ALA A CA 1
ATOM 803 C C . ALA A 1 106 ? 28.254 8.832 -29.409 1.00 66.50 106 ALA A C 1
ATOM 805 O O . ALA A 1 106 ? 28.042 10.045 -29.467 1.00 66.50 106 ALA A O 1
ATOM 806 N N . GLU A 1 107 ? 29.200 8.282 -28.639 1.00 50.47 107 GLU A N 1
ATOM 807 C CA . GLU A 1 107 ? 30.303 8.982 -27.954 1.00 50.47 107 GLU A CA 1
ATOM 808 C C . GLU A 1 107 ? 31.593 8.911 -28.785 1.00 50.47 107 GLU A C 1
ATOM 810 O O . GLU A 1 107 ? 32.347 9.911 -28.761 1.00 50.47 107 GLU A O 1
#

Organism: NCBI:txid333368

Radius of gyration: 19.11 Å; chains: 1; bounding box: 44×40×46 Å

Foldseek 3Di:
DPCPDPLVVQLVVQLCVQCVVLVVDDDPVLNVLSNLLSVLVSVLVVVVVCVVVVHDDDPPRVVVSVVSVVSNVVSVVVSPPDPPPPPPPPVPVVSVVVVVVVVVVVD

pLDDT: mean 87.03, std 12.65, range [50.47, 97.62]